Protein AF-A0AAW4FDP6-F1 (afdb_monomer_lite)

Radius of gyration: 24.82 Å; chains: 1; bounding box: 60×26×67 Å

Foldseek 3Di:
DQPVPDDLVNLVVVLVVCVVCVVVDPHLLRPPDPDLLSSVQSVVLVVCCVVVVDDPVVSSVSSVVSSVVVSVCVVVVHDRDGSDDDDPPPPDPPDDDPVSVVVVVVVVCVVVVVD

pLDDT: mean 90.64, std 8.07, range [61.41, 97.19]

Structure (mmCIF, N/CA/C/O backbone):
data_AF-A0AAW4FDP6-F1
#
_entry.id   AF-A0AAW4FDP6-F1
#
loop_
_atom_site.group_PDB
_atom_site.id
_atom_site.type_symbol
_atom_site.label_atom_id
_atom_site.label_alt_id
_atom_site.label_comp_id
_atom_site.label_asym_id
_atom_site.label_entity_id
_atom_site.label_seq_id
_atom_site.pdbx_PDB_ins_code
_atom_site.Cartn_x
_atom_site.Cartn_y
_atom_site.Cartn_z
_atom_site.occupancy
_atom_site.B_iso_or_equiv
_atom_site.auth_seq_id
_atom_site.auth_comp_id
_atom_site.auth_asym_id
_ato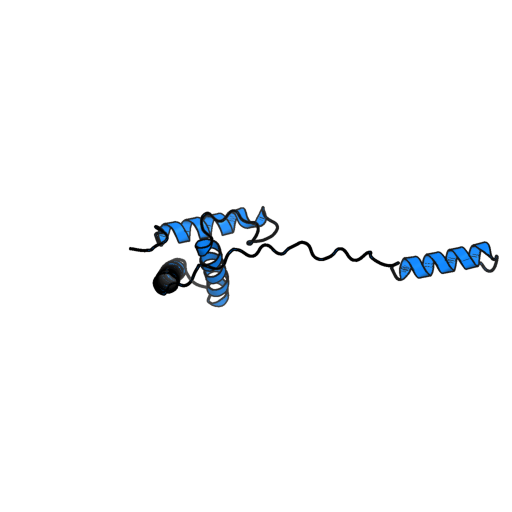m_site.auth_atom_id
_atom_site.pdbx_PDB_model_num
ATOM 1 N N . ALA A 1 1 ? -19.961 -2.272 11.464 1.00 61.41 1 ALA A N 1
ATOM 2 C CA . ALA A 1 1 ? -18.761 -3.133 11.391 1.00 61.41 1 ALA A CA 1
ATOM 3 C C . ALA A 1 1 ? -18.098 -2.956 10.027 1.00 61.41 1 ALA A C 1
ATOM 5 O O . ALA A 1 1 ? -18.804 -2.684 9.064 1.00 61.41 1 ALA A O 1
ATOM 6 N N . ASN A 1 2 ? -16.768 -3.043 9.949 1.00 77.50 2 ASN A N 1
ATOM 7 C CA . ASN A 1 2 ? -16.031 -2.987 8.683 1.00 77.50 2 ASN A CA 1
ATOM 8 C C . ASN A 1 2 ? -16.325 -4.262 7.856 1.00 77.50 2 ASN A C 1
ATOM 10 O O . ASN A 1 2 ? -16.124 -5.346 8.405 1.00 77.50 2 ASN A O 1
ATOM 14 N N . PRO A 1 3 ? -16.745 -4.172 6.574 1.00 85.62 3 PRO A N 1
ATOM 15 C CA . PRO A 1 3 ? -17.014 -5.347 5.733 1.00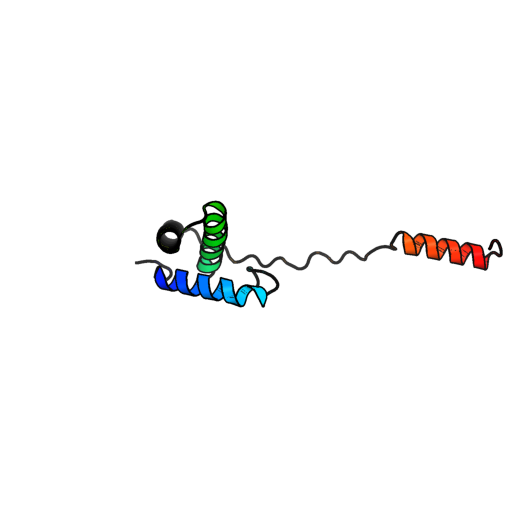 85.62 3 PRO A CA 1
ATOM 16 C C . PRO A 1 3 ? -15.796 -6.262 5.528 1.00 85.62 3 PRO A C 1
ATOM 18 O O . PRO A 1 3 ? -15.958 -7.422 5.174 1.00 85.62 3 PRO A O 1
ATOM 21 N N . PHE A 1 4 ? -14.580 -5.765 5.768 1.00 87.94 4 PHE A N 1
ATOM 22 C CA . PHE A 1 4 ? -13.341 -6.528 5.590 1.00 87.94 4 PHE A CA 1
ATOM 23 C C . PHE A 1 4 ? -12.911 -7.334 6.827 1.00 87.94 4 PHE A C 1
ATOM 25 O O . PHE A 1 4 ? -11.951 -8.097 6.748 1.00 87.94 4 PHE A O 1
ATOM 32 N N . GLY A 1 5 ? -13.543 -7.119 7.990 1.00 90.62 5 GLY A N 1
ATOM 33 C CA . GLY A 1 5 ? -13.099 -7.716 9.261 1.00 90.62 5 GLY A CA 1
ATOM 34 C C . GLY A 1 5 ? -11.704 -7.262 9.727 1.00 90.62 5 GLY A C 1
ATOM 35 O O . GLY A 1 5 ? -11.133 -7.865 10.627 1.00 90.62 5 GLY A O 1
ATOM 36 N N . LEU A 1 6 ? -11.144 -6.208 9.121 1.00 92.31 6 LEU A N 1
ATOM 37 C CA . LEU A 1 6 ? -9.798 -5.705 9.411 1.00 92.31 6 LEU A CA 1
ATOM 38 C C . LEU A 1 6 ? -9.820 -4.615 10.487 1.00 92.31 6 LEU A C 1
ATOM 40 O O . LEU A 1 6 ? -10.645 -3.694 10.429 1.00 92.31 6 LEU A O 1
ATOM 44 N N . THR A 1 7 ? -8.862 -4.685 11.411 1.00 95.00 7 THR A N 1
ATOM 45 C CA . THR A 1 7 ? -8.535 -3.611 12.358 1.00 95.00 7 THR A CA 1
ATOM 46 C C . THR A 1 7 ? -7.425 -2.719 11.798 1.00 95.00 7 THR A C 1
ATOM 48 O O . THR A 1 7 ? -6.707 -3.093 10.869 1.00 95.00 7 THR A O 1
ATOM 51 N N . VAL A 1 8 ? -7.257 -1.525 12.375 1.00 95.12 8 VAL A N 1
ATOM 52 C CA . VAL A 1 8 ? -6.155 -0.621 12.002 1.00 95.12 8 VAL A CA 1
ATOM 53 C C . VAL A 1 8 ? -4.796 -1.267 12.287 1.00 95.12 8 VAL A C 1
ATOM 55 O O . VAL A 1 8 ? -3.870 -1.127 11.493 1.00 95.12 8 VAL A O 1
ATOM 58 N N . ASP A 1 9 ? -4.682 -2.010 13.388 1.00 95.12 9 ASP A N 1
ATOM 59 C CA . ASP A 1 9 ? -3.437 -2.684 13.756 1.00 95.12 9 ASP A CA 1
ATOM 60 C C . ASP A 1 9 ? -3.085 -3.806 12.772 1.00 95.12 9 ASP A C 1
ATOM 62 O O . ASP A 1 9 ? -1.929 -3.897 12.368 1.00 95.12 9 ASP A O 1
ATOM 66 N N . ALA A 1 10 ? -4.075 -4.560 12.277 1.00 95.75 10 ALA A N 1
ATOM 67 C CA . ALA A 1 10 ? -3.859 -5.556 11.225 1.00 95.75 10 ALA A CA 1
ATOM 68 C C . ALA A 1 10 ? -3.339 -4.921 9.920 1.00 95.75 10 ALA A C 1
ATOM 70 O O . ALA A 1 1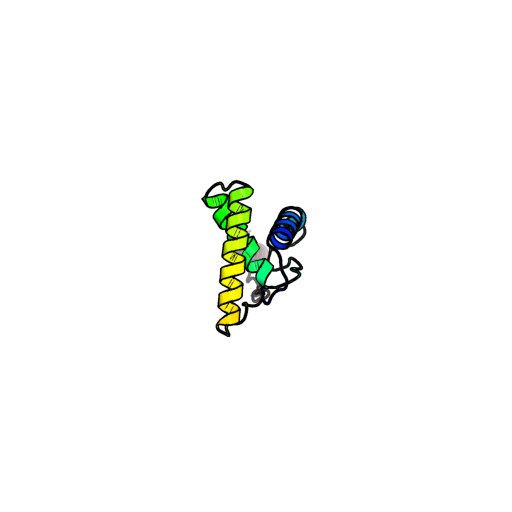0 ? -2.447 -5.464 9.273 1.00 95.75 10 ALA A O 1
ATOM 71 N N . VAL A 1 11 ? -3.840 -3.735 9.545 1.00 96.56 11 VAL A N 1
ATOM 72 C CA . VAL A 1 11 ? -3.319 -2.987 8.384 1.00 96.56 11 VAL A CA 1
ATOM 73 C C . VAL A 1 11 ? -1.878 -2.533 8.611 1.00 96.56 11 VAL A C 1
ATOM 75 O O . VAL A 1 11 ? -1.056 -2.622 7.702 1.00 96.56 11 VAL A O 1
ATOM 78 N N . MET A 1 12 ? -1.558 -2.039 9.809 1.00 97.12 12 MET A N 1
ATOM 79 C CA . MET A 1 12 ? -0.198 -1.607 10.149 1.00 97.12 12 MET A CA 1
ATOM 80 C C . MET A 1 12 ? 0.788 -2.781 10.173 1.00 97.12 12 MET A C 1
ATOM 82 O O . MET A 1 12 ? 1.932 -2.624 9.739 1.00 97.12 12 MET A O 1
ATOM 86 N N . GLU A 1 13 ? 0.356 -3.948 10.652 1.00 97.19 13 GLU A N 1
ATOM 87 C CA . GLU A 1 13 ? 1.143 -5.180 10.631 1.00 97.19 13 GLU A CA 1
ATOM 88 C C . GLU A 1 13 ? 1.416 -5.636 9.196 1.00 97.19 13 GLU A C 1
ATOM 90 O O . GLU A 1 13 ? 2.576 -5.842 8.832 1.00 97.19 13 GLU A O 1
ATOM 95 N N . GLU A 1 14 ? 0.380 -5.701 8.357 1.00 97.00 14 GLU A N 1
ATOM 96 C CA . GLU A 1 14 ? 0.530 -6.083 6.953 1.00 97.00 14 GLU A CA 1
ATOM 97 C C . GLU A 1 14 ? 1.418 -5.086 6.198 1.00 97.00 14 GLU A C 1
ATOM 99 O O . GLU A 1 14 ? 2.313 -5.481 5.453 1.00 97.00 14 GLU A O 1
ATOM 104 N N . TYR A 1 15 ? 1.258 -3.784 6.453 1.00 96.69 15 TYR A N 1
ATOM 105 C CA . TYR A 1 15 ? 2.128 -2.752 5.889 1.00 96.69 15 TYR A CA 1
ATOM 106 C C . TYR A 1 15 ? 3.598 -2.974 6.272 1.00 96.69 15 TYR A C 1
ATOM 108 O O . TYR A 1 15 ? 4.485 -2.856 5.423 1.00 96.69 15 TYR A O 1
ATOM 116 N N . ARG A 1 16 ? 3.874 -3.327 7.536 1.00 96.25 16 ARG A N 1
ATOM 117 C CA . ARG A 1 16 ? 5.229 -3.650 8.004 1.00 96.25 16 ARG A CA 1
ATOM 118 C C . ARG A 1 16 ? 5.766 -4.917 7.336 1.00 96.25 16 ARG A C 1
ATOM 120 O O . ARG A 1 16 ? 6.918 -4.911 6.902 1.00 96.25 16 ARG A O 1
ATOM 127 N N . ARG A 1 17 ? 4.956 -5.975 7.233 1.00 96.44 17 ARG A N 1
ATOM 128 C CA . ARG A 1 17 ? 5.330 -7.230 6.565 1.00 96.44 17 ARG A CA 1
ATOM 129 C C . ARG A 1 17 ? 5.678 -6.982 5.101 1.00 96.44 17 ARG A C 1
ATOM 131 O O . ARG A 1 17 ? 6.790 -7.286 4.676 1.00 96.44 17 ARG A O 1
ATOM 138 N N . TRP A 1 18 ? 4.785 -6.332 4.362 1.00 96.44 18 TRP A N 1
ATOM 139 C CA . TRP A 1 18 ? 5.013 -5.970 2.967 1.00 96.44 18 TRP A CA 1
ATOM 140 C C . TRP A 1 18 ? 6.266 -5.104 2.796 1.00 96.44 18 TRP A C 1
ATOM 142 O O . TRP A 1 18 ? 7.096 -5.390 1.938 1.00 96.44 18 TRP A O 1
ATOM 152 N N . ARG A 1 19 ? 6.494 -4.089 3.637 1.00 94.38 19 ARG A N 1
ATOM 153 C CA . ARG A 1 19 ? 7.725 -3.275 3.580 1.00 94.38 19 ARG A CA 1
ATOM 154 C C . ARG A 1 19 ? 9.007 -4.100 3.737 1.00 94.38 19 ARG A C 1
ATOM 156 O O . ARG A 1 19 ? 10.002 -3.769 3.101 1.00 94.38 19 ARG A O 1
ATOM 163 N N . ASN A 1 20 ? 8.977 -5.154 4.548 1.00 95.38 20 ASN A N 1
ATOM 164 C CA . ASN A 1 20 ? 10.142 -5.993 4.838 1.00 95.38 20 ASN A CA 1
ATOM 165 C C . ASN A 1 20 ? 10.345 -7.137 3.837 1.00 95.38 20 ASN A C 1
ATOM 167 O O . ASN A 1 20 ? 11.464 -7.623 3.699 1.00 95.38 20 ASN A O 1
ATOM 171 N N . GLU A 1 21 ? 9.287 -7.581 3.160 1.00 94.69 21 GLU A N 1
ATOM 172 C CA . GLU A 1 21 ? 9.308 -8.771 2.297 1.00 94.69 21 GLU A CA 1
ATOM 173 C C . GLU A 1 21 ? 9.040 -8.466 0.821 1.00 94.69 21 GLU A C 1
ATOM 175 O O . GLU A 1 21 ? 9.294 -9.316 -0.026 1.00 94.69 21 GLU A O 1
ATOM 180 N N . SER A 1 22 ? 8.556 -7.266 0.486 1.00 91.06 22 SER A N 1
ATOM 181 C CA . SER A 1 22 ? 8.189 -6.892 -0.891 1.00 91.06 22 SER A CA 1
ATOM 182 C C . SER A 1 22 ? 9.339 -6.997 -1.881 1.00 91.06 22 SER A C 1
ATOM 184 O O . SER A 1 22 ? 9.088 -7.283 -3.043 1.00 91.06 22 SER A O 1
ATOM 186 N N . TRP A 1 23 ? 10.583 -6.834 -1.427 1.00 90.94 23 TRP A N 1
ATOM 187 C CA . TRP A 1 23 ? 11.777 -7.002 -2.259 1.00 90.94 23 TRP A CA 1
ATOM 188 C C . TRP A 1 23 ? 11.948 -8.428 -2.803 1.00 90.94 23 TRP A C 1
ATOM 190 O O . TRP A 1 23 ? 12.675 -8.618 -3.771 1.00 90.94 23 TRP A O 1
ATOM 200 N N . ARG A 1 24 ? 11.292 -9.431 -2.201 1.00 94.06 24 ARG A N 1
ATOM 201 C CA . ARG A 1 24 ? 11.303 -10.824 -2.679 1.00 94.06 24 ARG A CA 1
ATOM 202 C C . ARG A 1 24 ? 10.420 -11.045 -3.908 1.00 94.06 24 ARG A C 1
ATOM 204 O O . ARG A 1 24 ? 10.419 -12.140 -4.458 1.00 94.06 24 ARG A O 1
ATOM 211 N N . TYR A 1 25 ? 9.639 -10.042 -4.293 1.00 91.88 25 TYR A N 1
ATOM 212 C CA . TYR A 1 25 ? 8.692 -10.104 -5.394 1.00 91.88 25 TYR A CA 1
ATOM 213 C C . TYR A 1 25 ? 9.043 -9.024 -6.419 1.00 91.88 25 TYR A C 1
ATOM 215 O O . TYR A 1 25 ? 9.421 -7.915 -6.049 1.00 91.88 25 TYR A O 1
ATOM 223 N N . ASP A 1 26 ? 8.835 -9.313 -7.704 1.00 87.19 26 ASP A N 1
ATOM 224 C CA . ASP A 1 26 ? 9.127 -8.376 -8.805 1.00 87.19 26 ASP A CA 1
ATOM 225 C C . ASP A 1 26 ? 8.273 -7.096 -8.773 1.00 87.19 26 ASP A C 1
ATOM 227 O O . ASP A 1 26 ? 8.532 -6.131 -9.490 1.00 87.19 26 ASP A O 1
ATOM 231 N N . GLY A 1 27 ? 7.229 -7.076 -7.946 1.00 87.06 27 GLY A N 1
ATOM 232 C CA . GLY A 1 27 ? 6.336 -5.944 -7.805 1.00 87.06 27 GLY A CA 1
ATOM 233 C C . GLY A 1 27 ? 5.351 -6.125 -6.662 1.00 87.06 27 GLY A C 1
ATOM 234 O O . GLY A 1 27 ? 5.081 -7.230 -6.185 1.00 87.06 27 GLY A O 1
ATOM 235 N N . SER A 1 28 ? 4.765 -5.010 -6.226 1.00 91.31 28 SER A N 1
ATOM 236 C CA . SER A 1 28 ? 3.726 -5.045 -5.189 1.00 91.31 28 SER A CA 1
ATOM 237 C C . SER A 1 28 ? 2.431 -5.693 -5.679 1.00 91.31 28 SER A C 1
ATOM 239 O O . SER A 1 28 ? 1.634 -6.121 -4.860 1.00 91.31 28 SER A O 1
ATOM 241 N N . ASP A 1 29 ? 2.213 -5.805 -6.988 1.00 90.06 29 ASP A N 1
ATOM 242 C CA . ASP A 1 29 ? 1.106 -6.552 -7.596 1.00 90.06 29 ASP A CA 1
ATOM 243 C C . ASP A 1 29 ? 1.299 -8.083 -7.534 1.00 90.06 29 ASP A C 1
ATOM 245 O O . ASP A 1 29 ? 0.327 -8.841 -7.615 1.00 90.06 29 ASP A O 1
ATOM 249 N N . LYS A 1 30 ? 2.549 -8.544 -7.382 1.00 90.69 30 LYS A N 1
ATOM 250 C CA . LYS A 1 30 ? 2.915 -9.964 -7.236 1.00 90.69 30 LYS A CA 1
ATOM 251 C C . LYS A 1 30 ? 2.973 -10.421 -5.779 1.00 90.69 30 LYS A C 1
ATOM 253 O O . LYS A 1 30 ? 2.931 -11.622 -5.527 1.00 90.69 30 LYS A O 1
ATOM 258 N N . TYR A 1 31 ? 3.030 -9.481 -4.837 1.00 92.44 31 TYR A N 1
ATOM 259 C CA . TYR A 1 31 ? 2.968 -9.775 -3.408 1.00 92.44 31 TYR A CA 1
ATOM 260 C C . TYR A 1 31 ? 1.642 -10.484 -3.044 1.00 92.44 31 TYR A C 1
ATOM 262 O O . TYR A 1 31 ? 0.581 -10.081 -3.539 1.00 92.44 31 TYR A O 1
ATOM 270 N N . PRO A 1 32 ? 1.663 -11.533 -2.200 1.00 93.12 32 PRO A N 1
ATOM 271 C CA . PRO A 1 32 ? 0.480 -12.313 -1.841 1.00 93.12 32 PRO A CA 1
ATOM 272 C C . PRO A 1 32 ? -0.381 -11.594 -0.791 1.00 93.12 32 PRO A C 1
ATOM 274 O O . PRO A 1 32 ? -0.440 -11.996 0.367 1.00 93.12 32 PRO A O 1
ATOM 277 N N . TRP A 1 33 ? -1.070 -10.527 -1.199 1.00 93.94 33 TRP A N 1
ATOM 278 C CA . TRP A 1 33 ? -1.971 -9.783 -0.314 1.00 93.94 33 TRP A CA 1
ATOM 279 C C . TRP A 1 33 ? -3.099 -10.673 0.232 1.00 93.94 33 TRP A C 1
ATOM 281 O O . TRP A 1 33 ? -3.812 -11.281 -0.570 1.00 93.94 33 TRP A O 1
ATOM 291 N N . PRO A 1 34 ? -3.356 -10.676 1.555 1.00 93.12 34 PRO A N 1
ATOM 292 C CA . PRO A 1 34 ? -4.464 -11.435 2.141 1.00 93.12 34 PRO A CA 1
ATOM 293 C C . PRO A 1 34 ? -5.835 -10.982 1.631 1.00 93.12 34 PRO A C 1
ATOM 295 O O . PRO A 1 34 ? -6.759 -11.779 1.492 1.00 93.12 34 PRO A O 1
ATOM 298 N N . GLN A 1 35 ? -5.974 -9.682 1.359 1.00 92.06 35 GLN A N 1
ATOM 299 C CA . GLN A 1 35 ? -7.181 -9.083 0.802 1.00 92.06 35 GLN A CA 1
ATOM 300 C C . GLN A 1 35 ? -6.804 -8.005 -0.226 1.00 92.06 35 GLN A C 1
ATOM 302 O O . GLN A 1 35 ? -5.883 -7.226 0.034 1.00 92.06 35 GLN A O 1
ATOM 307 N N . PRO A 1 36 ? -7.543 -7.858 -1.344 1.00 93.00 36 PRO A N 1
ATOM 308 C CA . PRO A 1 36 ? -7.270 -6.819 -2.343 1.00 93.00 36 PRO A CA 1
ATOM 309 C C . PRO A 1 36 ? -7.290 -5.392 -1.780 1.00 93.00 36 PRO A C 1
ATOM 311 O O . PRO A 1 36 ? -6.588 -4.517 -2.276 1.00 93.00 36 PRO A O 1
ATOM 314 N N . VAL A 1 37 ? -8.072 -5.143 -0.725 1.00 94.69 37 VAL A N 1
ATOM 315 C CA . VAL A 1 37 ? -8.155 -3.818 -0.094 1.00 94.69 37 VAL A CA 1
ATOM 316 C C . VAL A 1 37 ? -6.829 -3.406 0.556 1.00 94.69 37 VAL A C 1
ATOM 318 O O . VAL A 1 37 ? -6.481 -2.226 0.535 1.00 94.69 37 VAL A O 1
ATOM 321 N N . LEU A 1 38 ? -6.059 -4.370 1.077 1.00 95.50 38 LEU A N 1
ATOM 322 C CA . LEU A 1 38 ? -4.772 -4.118 1.729 1.00 95.50 38 LEU A CA 1
ATOM 323 C C . LEU A 1 38 ? -3.731 -3.620 0.728 1.00 95.50 38 LEU A C 1
ATOM 325 O O . LEU A 1 38 ? -3.021 -2.673 1.042 1.00 95.50 38 LEU A O 1
ATOM 329 N N . TYR A 1 39 ? -3.722 -4.158 -0.495 1.00 95.31 39 TYR A N 1
ATOM 330 C CA . TYR A 1 39 ? -2.881 -3.646 -1.580 1.00 95.31 39 TYR A CA 1
ATOM 331 C C . TYR A 1 39 ? -3.090 -2.141 -1.779 1.00 95.31 39 TYR A C 1
ATOM 333 O O . TYR A 1 39 ? -2.150 -1.356 -1.670 1.00 95.31 39 TYR A O 1
ATOM 341 N N . HIS A 1 40 ? -4.340 -1.716 -1.987 1.00 94.88 40 HIS A N 1
ATOM 342 C CA . HIS A 1 40 ? -4.650 -0.304 -2.227 1.00 94.88 40 HIS A CA 1
ATOM 343 C C . HIS A 1 40 ? -4.322 0.580 -1.021 1.00 94.88 40 HIS A C 1
ATOM 345 O O . HIS A 1 40 ? -3.799 1.680 -1.186 1.00 94.88 40 HIS A O 1
ATOM 351 N N . ILE A 1 41 ? -4.619 0.113 0.197 1.00 96.00 41 ILE A N 1
ATOM 352 C CA . ILE A 1 41 ? -4.337 0.865 1.427 1.00 96.00 41 ILE A CA 1
ATOM 353 C C . ILE A 1 41 ? -2.827 1.029 1.635 1.00 96.00 41 ILE A C 1
ATOM 355 O O . ILE A 1 41 ? -2.359 2.145 1.854 1.00 96.00 41 ILE A O 1
ATOM 359 N N . CYS A 1 42 ? -2.060 -0.058 1.564 1.00 96.25 42 CYS A N 1
ATOM 360 C CA . CYS A 1 42 ? -0.629 -0.052 1.851 1.00 96.25 42 CYS A CA 1
ATOM 361 C C . CYS A 1 42 ? 0.171 0.744 0.811 1.00 96.25 42 CYS A C 1
ATOM 363 O O . CYS A 1 42 ? 1.123 1.435 1.184 1.00 96.25 42 CYS A O 1
ATOM 365 N N . LEU A 1 43 ? -0.231 0.712 -0.465 1.00 95.31 43 LEU A N 1
ATOM 366 C CA . LEU A 1 43 ? 0.365 1.562 -1.500 1.00 95.31 43 LEU A CA 1
ATOM 367 C C . LEU A 1 43 ? 0.104 3.048 -1.219 1.00 95.31 43 LEU A C 1
ATOM 369 O O . LEU A 1 43 ? 1.051 3.834 -1.205 1.00 95.31 43 LEU A O 1
ATOM 373 N N . GLU A 1 44 ? -1.141 3.425 -0.912 1.00 96.06 44 GLU A N 1
ATOM 374 C CA . GLU A 1 44 ? -1.500 4.809 -0.568 1.00 96.06 44 GLU A CA 1
ATOM 375 C C . GLU A 1 44 ? -0.730 5.294 0.674 1.00 96.06 44 GLU A C 1
ATOM 377 O O . GLU A 1 44 ? -0.222 6.418 0.708 1.00 96.06 44 GLU A O 1
ATOM 382 N N . MET A 1 45 ? -0.602 4.432 1.689 1.00 97.00 45 MET A N 1
ATOM 383 C CA . MET A 1 45 ? 0.176 4.711 2.897 1.00 97.00 45 MET A CA 1
ATOM 384 C C . MET A 1 45 ? 1.658 4.925 2.597 1.00 97.00 45 MET A C 1
ATOM 386 O O . MET A 1 45 ? 2.253 5.835 3.172 1.00 97.00 45 MET A O 1
ATOM 390 N N . ARG A 1 46 ? 2.260 4.132 1.700 1.00 95.25 46 ARG A N 1
ATOM 391 C CA . ARG A 1 46 ? 3.664 4.308 1.305 1.00 95.25 46 ARG A CA 1
ATOM 392 C C . ARG A 1 46 ? 3.869 5.640 0.597 1.00 95.25 46 ARG A C 1
ATOM 394 O O . ARG A 1 46 ? 4.765 6.383 0.986 1.00 95.25 46 ARG A O 1
ATOM 401 N N . THR A 1 47 ? 3.043 5.942 -0.403 1.00 95.50 47 THR A N 1
ATOM 402 C CA . THR A 1 47 ? 3.152 7.176 -1.191 1.00 95.50 47 THR A CA 1
ATOM 403 C C . THR A 1 47 ? 2.997 8.400 -0.295 1.00 95.50 47 THR A C 1
ATOM 405 O O . THR A 1 47 ? 3.928 9.191 -0.167 1.00 95.50 47 THR A O 1
ATOM 408 N N . ARG A 1 48 ? 1.884 8.502 0.445 1.00 96.19 48 ARG A N 1
ATOM 409 C CA . ARG A 1 48 ? 1.637 9.645 1.339 1.00 96.19 48 ARG A CA 1
ATOM 410 C C . ARG A 1 48 ? 2.615 9.716 2.504 1.00 96.19 48 ARG A C 1
ATOM 412 O O . ARG A 1 48 ? 2.958 10.812 2.940 1.00 96.19 48 ARG A O 1
ATOM 419 N N . GLY A 1 49 ? 3.029 8.564 3.029 1.00 94.56 49 GLY A N 1
ATOM 420 C CA . GLY A 1 49 ? 3.984 8.482 4.128 1.00 94.56 49 GLY A CA 1
ATOM 421 C C . GLY A 1 49 ? 5.347 9.048 3.740 1.00 94.56 49 GLY A C 1
ATOM 422 O O . GLY A 1 49 ? 5.932 9.784 4.529 1.00 94.56 49 GLY A O 1
ATOM 423 N N . ILE A 1 50 ? 5.811 8.761 2.518 1.00 94.00 50 ILE A N 1
ATOM 424 C CA . ILE A 1 50 ? 7.054 9.317 1.968 1.00 94.00 50 ILE A CA 1
ATOM 425 C C . ILE A 1 50 ? 6.875 10.800 1.630 1.00 94.00 50 ILE A C 1
ATOM 427 O O . ILE A 1 50 ? 7.657 11.620 2.102 1.00 94.00 50 ILE A O 1
ATOM 431 N N . GLU A 1 51 ? 5.833 11.158 0.874 1.00 96.44 51 GLU A N 1
ATOM 432 C CA . GLU A 1 51 ? 5.583 12.540 0.430 1.00 96.44 51 GLU A CA 1
ATOM 433 C C . GLU A 1 51 ? 5.466 13.534 1.589 1.00 96.44 51 GLU A C 1
ATOM 435 O O . GLU A 1 51 ? 5.886 14.681 1.469 1.00 96.44 51 GLU A O 1
ATOM 440 N N . ARG A 1 52 ? 4.878 13.108 2.712 1.00 95.38 52 ARG A N 1
ATOM 441 C CA . ARG A 1 52 ? 4.599 13.974 3.868 1.00 95.38 52 ARG A CA 1
ATOM 442 C C . ARG A 1 52 ? 5.475 13.681 5.081 1.00 95.38 52 ARG A C 1
ATOM 444 O O . ARG A 1 52 ? 5.190 14.218 6.143 1.00 95.38 52 ARG A O 1
ATOM 451 N N . GLN A 1 53 ? 6.483 12.815 4.941 1.00 94.44 53 GLN A N 1
ATOM 452 C CA . GLN A 1 53 ? 7.389 12.413 6.026 1.00 94.44 53 GLN A CA 1
ATOM 453 C C . GLN A 1 53 ? 6.648 12.027 7.321 1.00 94.44 53 GLN A C 1
ATOM 455 O O . GLN A 1 53 ? 6.994 12.459 8.418 1.00 94.44 53 GLN A O 1
ATOM 460 N N . MET A 1 54 ? 5.585 11.230 7.184 1.00 95.12 54 MET A N 1
ATOM 461 C CA . MET A 1 54 ? 4.676 10.944 8.296 1.00 95.12 54 MET A CA 1
ATOM 462 C C . MET A 1 54 ? 5.336 10.109 9.392 1.00 95.12 54 MET A C 1
ATOM 464 O O . MET A 1 54 ? 6.014 9.112 9.133 1.00 95.12 54 MET A O 1
ATOM 468 N N . THR A 1 55 ? 5.020 10.452 10.636 1.00 95.94 55 THR A N 1
ATOM 469 C CA . THR A 1 55 ? 5.323 9.636 11.813 1.00 95.94 55 THR A CA 1
ATOM 470 C C . THR A 1 55 ? 4.457 8.372 11.865 1.00 95.94 55 THR A C 1
ATOM 472 O O . THR A 1 55 ? 3.430 8.245 11.191 1.00 95.94 55 THR A O 1
ATOM 475 N N . GLN A 1 56 ? 4.825 7.420 12.728 1.00 93.50 56 GLN A N 1
ATOM 476 C CA . GLN A 1 56 ? 4.053 6.187 12.921 1.00 93.50 56 GLN A CA 1
ATOM 477 C C . GLN A 1 56 ? 2.605 6.460 13.376 1.00 93.50 56 GLN A C 1
ATOM 479 O O . GLN A 1 56 ? 1.677 5.791 12.917 1.00 93.50 56 GLN A O 1
ATOM 484 N N . GLY A 1 57 ? 2.392 7.453 14.248 1.00 96.00 57 GLY A N 1
ATOM 485 C CA . GLY A 1 57 ? 1.053 7.831 14.714 1.00 96.00 57 GLY A CA 1
ATOM 486 C C . GLY A 1 57 ? 0.188 8.421 13.598 1.00 96.00 57 GLY A C 1
ATOM 487 O O . GLY A 1 57 ? -0.996 8.098 13.481 1.00 96.00 57 GLY A O 1
ATOM 488 N N . GLU A 1 58 ? 0.781 9.234 12.726 1.00 96.19 58 GLU A N 1
ATOM 489 C CA . GLU A 1 58 ? 0.094 9.793 11.558 1.00 96.19 58 GLU A CA 1
ATOM 490 C C . GLU A 1 58 ? -0.225 8.726 10.511 1.00 96.19 58 GLU A C 1
ATOM 492 O O . GLU A 1 58 ? -1.319 8.744 9.942 1.00 96.19 58 GLU A O 1
ATOM 497 N N . LEU A 1 59 ? 0.672 7.755 10.314 1.00 96.19 59 LEU A N 1
ATOM 498 C CA . LEU A 1 59 ? 0.418 6.580 9.479 1.00 96.19 59 LEU A CA 1
ATOM 499 C C . LEU A 1 59 ? -0.743 5.740 10.015 1.00 96.19 59 LEU A C 1
ATOM 501 O O . LEU A 1 59 ? -1.610 5.351 9.235 1.00 96.19 59 LEU A O 1
ATOM 505 N N . LYS A 1 60 ? -0.828 5.521 11.335 1.00 96.69 60 LYS A N 1
ATOM 506 C CA . LYS A 1 60 ? -1.956 4.804 11.954 1.00 96.69 60 LYS A CA 1
ATOM 507 C C . LYS A 1 60 ? -3.286 5.534 11.713 1.00 96.69 60 LYS A C 1
ATOM 509 O O . LYS A 1 60 ? -4.263 4.917 11.291 1.00 96.69 60 LYS A O 1
ATOM 514 N N . ARG A 1 61 ? -3.309 6.864 11.868 1.00 96.94 61 ARG A N 1
ATOM 515 C CA . ARG A 1 61 ? -4.480 7.704 11.534 1.00 96.94 61 ARG A CA 1
ATOM 516 C C . ARG A 1 61 ? -4.805 7.692 10.036 1.00 96.94 61 ARG A C 1
ATOM 518 O O . ARG A 1 61 ? -5.963 7.819 9.641 1.00 96.94 61 ARG A O 1
ATOM 525 N N . LEU A 1 62 ? -3.801 7.587 9.166 1.00 97.00 62 LEU A N 1
ATOM 526 C CA . LEU A 1 62 ? -4.011 7.446 7.724 1.00 97.00 62 LEU A CA 1
ATOM 527 C C . LEU A 1 62 ? -4.630 6.084 7.381 1.00 97.00 62 LEU A C 1
ATOM 529 O O . LEU A 1 62 ? -5.589 6.050 6.613 1.00 97.00 62 LEU A O 1
ATOM 533 N N . ALA A 1 63 ? -4.140 5.001 7.984 1.00 96.56 63 ALA A N 1
ATOM 534 C CA . ALA A 1 63 ? -4.691 3.659 7.827 1.00 96.56 63 ALA A CA 1
ATOM 535 C C . ALA A 1 63 ? -6.170 3.605 8.243 1.00 96.56 63 ALA A C 1
ATOM 537 O O . ALA A 1 63 ? -7.002 3.100 7.493 1.00 96.56 63 ALA A O 1
ATOM 538 N N . GLU A 1 64 ? -6.523 4.207 9.381 1.00 96.44 64 GLU A N 1
ATOM 539 C CA . GLU A 1 64 ? -7.911 4.310 9.850 1.00 96.44 64 GLU A CA 1
ATOM 540 C C . GLU A 1 64 ? -8.815 5.073 8.868 1.00 96.44 64 GLU A C 1
ATOM 542 O O . GLU A 1 64 ? -9.899 4.602 8.499 1.00 96.44 64 GLU A O 1
ATOM 547 N N . ARG A 1 65 ? -8.355 6.234 8.380 1.00 96.50 65 ARG A N 1
ATOM 548 C CA . ARG A 1 65 ? -9.084 7.015 7.367 1.00 96.50 65 ARG A CA 1
ATOM 549 C C . ARG A 1 65 ? -9.285 6.221 6.083 1.00 96.50 65 ARG A C 1
ATOM 551 O O . ARG A 1 65 ? -10.370 6.261 5.503 1.00 96.50 65 ARG A O 1
ATOM 558 N N . GLN A 1 66 ? -8.263 5.495 5.643 1.00 96.06 66 GLN A N 1
ATOM 559 C CA . GLN A 1 66 ? -8.324 4.731 4.406 1.00 96.06 66 GLN A CA 1
ATOM 560 C C . GLN A 1 66 ? -9.215 3.485 4.543 1.00 96.06 66 GLN A C 1
ATOM 562 O O . GLN A 1 66 ? -9.998 3.207 3.634 1.00 96.06 66 GLN A O 1
ATOM 567 N N . LEU A 1 67 ? -9.180 2.793 5.686 1.00 95.19 67 LEU A N 1
ATOM 568 C CA . LEU A 1 67 ? -10.122 1.717 6.014 1.00 95.19 67 LEU A CA 1
ATOM 569 C C . LEU A 1 67 ? -11.565 2.221 6.010 1.00 95.19 67 LEU A C 1
ATOM 571 O O . LEU A 1 67 ? -12.425 1.619 5.374 1.00 95.19 67 LEU A O 1
ATOM 575 N N . THR A 1 68 ? -11.827 3.361 6.652 1.00 95.19 68 THR A N 1
ATOM 576 C CA . THR A 1 68 ? -13.164 3.972 6.679 1.00 95.19 68 THR A CA 1
ATOM 577 C C . THR A 1 68 ? -13.630 4.359 5.276 1.00 95.19 68 THR A C 1
ATOM 579 O O . THR A 1 68 ? -14.781 4.116 4.913 1.00 95.19 68 THR A O 1
ATOM 582 N N . LYS A 1 69 ? -12.736 4.928 4.456 1.00 95.50 69 LYS A N 1
ATOM 583 C CA . LYS A 1 69 ? -13.014 5.263 3.053 1.00 95.50 69 LYS A CA 1
ATOM 584 C C . LYS A 1 69 ? -13.404 4.022 2.247 1.00 95.50 69 LYS A C 1
ATOM 586 O O . LYS A 1 69 ? -14.412 4.061 1.547 1.00 95.50 69 LYS A O 1
ATOM 591 N N . TRP A 1 70 ? -12.652 2.929 2.361 1.00 95.38 70 TRP A N 1
ATOM 592 C CA . TRP A 1 70 ? -12.958 1.685 1.651 1.00 95.38 70 TRP A CA 1
ATOM 593 C C . TRP A 1 70 ? -14.215 0.988 2.177 1.00 95.38 70 TRP A C 1
ATOM 595 O O . TRP A 1 70 ? -14.997 0.480 1.380 1.00 95.38 70 TRP A O 1
ATOM 605 N N . ALA A 1 71 ? -14.462 1.020 3.487 1.00 93.38 71 ALA A N 1
ATOM 606 C CA . ALA A 1 71 ? -15.692 0.491 4.071 1.00 93.38 71 ALA A CA 1
ATOM 607 C C . ALA A 1 71 ? -16.929 1.233 3.541 1.00 93.38 71 ALA A C 1
ATOM 609 O O . ALA A 1 71 ? -17.908 0.596 3.163 1.00 93.38 71 ALA A O 1
ATOM 610 N N . LYS A 1 72 ? -16.865 2.569 3.435 1.00 94.38 72 LYS A N 1
ATOM 611 C CA . LYS A 1 72 ? -17.919 3.376 2.796 1.00 94.38 72 LYS A CA 1
ATOM 612 C C . LYS A 1 72 ? -18.057 3.066 1.306 1.00 94.38 72 LYS A C 1
ATOM 614 O O . LYS A 1 72 ? -19.171 2.952 0.817 1.00 94.38 72 LYS A O 1
ATOM 619 N N . HIS A 1 73 ? -16.943 2.911 0.592 1.00 93.31 73 HIS A N 1
ATOM 620 C CA . HIS A 1 73 ? -16.949 2.575 -0.833 1.00 93.31 73 HIS A CA 1
ATOM 621 C C . HIS A 1 73 ? -17.704 1.264 -1.101 1.00 93.31 73 HIS A C 1
ATOM 623 O O . HIS A 1 73 ? -18.590 1.236 -1.950 1.00 93.31 73 HIS A O 1
ATOM 629 N N . VAL A 1 74 ? -17.428 0.224 -0.307 1.00 93.00 74 VAL A N 1
ATOM 630 C CA . VAL A 1 74 ? -18.139 -1.062 -0.386 1.00 93.00 74 VAL A CA 1
ATOM 631 C C . VAL A 1 74 ? -19.580 -0.960 0.104 1.00 93.00 74 VAL A C 1
ATOM 633 O O . VAL A 1 74 ? -20.472 -1.520 -0.523 1.00 93.00 74 VAL A O 1
ATOM 636 N N . GLY A 1 75 ? -19.837 -0.196 1.169 1.00 90.25 75 GLY A N 1
ATOM 637 C CA . GLY A 1 75 ? -21.198 0.077 1.643 1.00 90.25 75 GLY A CA 1
ATOM 638 C C . GLY A 1 75 ? -22.081 0.768 0.596 1.00 90.25 75 GLY A C 1
ATOM 639 O O . GLY A 1 75 ? -23.281 0.529 0.558 1.00 90.25 75 GLY A O 1
ATOM 640 N N . ASN A 1 76 ? -21.482 1.553 -0.303 1.00 92.94 76 ASN A N 1
ATOM 641 C CA . ASN A 1 76 ? -22.161 2.181 -1.438 1.00 92.94 76 ASN A CA 1
ATOM 642 C C . ASN A 1 76 ? -22.360 1.229 -2.638 1.00 92.94 76 ASN A C 1
ATOM 644 O O . ASN A 1 76 ? -22.720 1.683 -3.721 1.00 92.94 76 ASN A O 1
ATOM 648 N N . GLY A 1 77 ? -22.086 -0.070 -2.483 1.00 90.31 77 GLY A N 1
ATOM 649 C CA . GLY A 1 77 ? -22.252 -1.081 -3.531 1.00 90.31 77 GLY A CA 1
ATOM 650 C C . GLY A 1 77 ? -21.104 -1.160 -4.542 1.00 90.31 77 GLY A C 1
ATOM 651 O O . GLY A 1 77 ? -21.204 -1.908 -5.512 1.00 90.31 77 GLY A O 1
ATOM 652 N N . MET A 1 78 ? -20.004 -0.423 -4.342 1.00 91.00 78 MET A N 1
ATOM 653 C CA . MET A 1 78 ? -18.837 -0.501 -5.226 1.00 91.00 78 MET A CA 1
ATOM 654 C C . MET A 1 78 ? -17.879 -1.613 -4.779 1.00 91.00 78 MET A C 1
ATOM 656 O O . MET A 1 78 ? -17.563 -1.753 -3.600 1.00 91.00 78 MET A O 1
ATOM 660 N N . SER A 1 79 ? -17.372 -2.407 -5.722 1.00 89.69 79 SER A N 1
ATOM 661 C CA . SER A 1 79 ? -16.400 -3.466 -5.430 1.00 89.69 79 SER A CA 1
ATOM 662 C C . SER A 1 79 ? -14.984 -2.915 -5.261 1.00 89.69 79 SER A C 1
ATOM 664 O O . SER A 1 79 ? -14.577 -2.011 -5.992 1.00 89.69 79 SER A O 1
ATOM 666 N N . VAL A 1 80 ? -14.181 -3.530 -4.388 1.00 89.44 80 VAL A N 1
ATOM 667 C CA . VAL A 1 80 ? -12.737 -3.256 -4.341 1.00 89.44 80 VAL A CA 1
ATOM 668 C C . VAL A 1 80 ? -12.100 -3.698 -5.666 1.00 89.44 80 VAL A C 1
ATOM 670 O O . VAL A 1 80 ? -12.242 -4.868 -6.030 1.00 89.44 80 VAL A O 1
ATOM 673 N N . PRO A 1 81 ? -11.392 -2.813 -6.395 1.00 85.62 81 PRO A N 1
ATOM 674 C CA . PRO A 1 81 ? -10.748 -3.183 -7.645 1.00 85.62 81 PRO A CA 1
ATOM 675 C C . PRO A 1 81 ? -9.752 -4.331 -7.430 1.00 85.62 81 PRO A C 1
ATOM 677 O O . PRO A 1 81 ? -8.965 -4.276 -6.477 1.00 85.62 81 PRO A O 1
ATOM 680 N N . PRO A 1 82 ? -9.730 -5.350 -8.305 1.00 85.81 82 PRO A N 1
ATOM 681 C CA . PRO A 1 82 ? -8.759 -6.428 -8.196 1.00 85.81 82 PRO A CA 1
ATOM 682 C C . PRO A 1 82 ? -7.337 -5.893 -8.402 1.00 85.81 82 PRO A C 1
ATOM 684 O O . PRO A 1 82 ? -7.120 -4.937 -9.154 1.00 85.81 82 PRO A O 1
ATOM 687 N N . VAL A 1 83 ? -6.358 -6.533 -7.758 1.00 85.69 83 VAL A N 1
ATOM 688 C CA . VAL A 1 83 ? -4.934 -6.241 -7.966 1.00 85.69 83 VAL A CA 1
ATOM 689 C C . VAL A 1 83 ? -4.579 -6.635 -9.399 1.00 85.69 83 VAL A C 1
ATOM 691 O O . VAL A 1 83 ? -4.470 -7.818 -9.727 1.00 85.69 83 VAL A O 1
ATOM 694 N N . ARG A 1 84 ? -4.469 -5.640 -10.285 1.00 76.19 84 ARG A N 1
ATOM 695 C CA . ARG A 1 84 ? -4.174 -5.865 -11.703 1.00 76.19 84 ARG A CA 1
ATOM 696 C C . ARG A 1 84 ? -2.709 -6.252 -11.847 1.00 76.19 84 ARG A C 1
ATOM 698 O O . ARG A 1 84 ? -1.831 -5.399 -11.805 1.00 76.19 84 ARG A O 1
ATOM 705 N N . ARG A 1 85 ? -2.460 -7.545 -12.039 1.00 75.62 85 ARG A N 1
ATOM 706 C CA . ARG A 1 85 ? -1.148 -8.044 -12.451 1.00 75.62 85 ARG A CA 1
ATOM 707 C C . ARG A 1 85 ? -0.940 -7.643 -13.902 1.00 75.62 85 ARG A C 1
ATOM 709 O O . ARG A 1 85 ? -1.762 -7.994 -14.748 1.00 75.62 85 ARG A O 1
ATOM 716 N N . GLN A 1 86 ? 0.130 -6.905 -14.183 1.00 67.31 86 GLN A N 1
ATOM 717 C CA . GLN A 1 86 ? 0.482 -6.594 -15.564 1.00 67.31 86 GLN A CA 1
ATOM 718 C C . GLN A 1 86 ? 0.685 -7.918 -16.312 1.00 67.31 86 GLN A C 1
ATOM 720 O O . GLN A 1 86 ? 1.444 -8.784 -15.863 1.00 67.31 86 GLN A O 1
ATOM 725 N N . LEU A 1 87 ? -0.071 -8.102 -17.397 1.00 67.81 87 LEU A N 1
ATOM 726 C CA . LEU A 1 87 ? 0.133 -9.211 -18.324 1.00 67.81 87 LEU A CA 1
ATOM 727 C C . LEU A 1 87 ? 1.501 -9.027 -18.984 1.00 67.81 87 LEU A C 1
ATOM 729 O O . LEU A 1 87 ? 1.911 -7.886 -19.218 1.00 67.81 87 LEU A O 1
ATOM 733 N N . GLU A 1 88 ? 2.210 -10.123 -19.271 1.00 68.06 88 GLU A N 1
ATOM 734 C CA . GLU A 1 88 ? 3.445 -10.013 -20.051 1.00 68.06 88 GLU A CA 1
ATOM 735 C C . GLU A 1 88 ? 3.133 -9.273 -21.355 1.00 68.06 88 GLU A C 1
ATOM 737 O O . GLU A 1 88 ? 2.192 -9.624 -22.071 1.00 68.06 88 GLU A O 1
ATOM 742 N N . GLY A 1 89 ? 3.890 -8.210 -21.631 1.00 69.25 89 GLY A N 1
ATOM 743 C CA . GLY A 1 89 ? 3.751 -7.477 -22.882 1.00 69.25 89 GLY A CA 1
ATOM 744 C C . GLY A 1 89 ? 3.973 -8.414 -24.067 1.00 69.25 89 GLY A C 1
ATOM 745 O O . GLY A 1 89 ? 4.744 -9.373 -23.970 1.00 69.25 89 GLY A O 1
ATOM 746 N N . ALA A 1 90 ? 3.309 -8.135 -25.191 1.00 71.44 90 ALA A N 1
ATOM 747 C CA . ALA A 1 90 ? 3.524 -8.887 -26.418 1.00 71.44 90 ALA A CA 1
ATOM 748 C C . ALA A 1 90 ? 5.026 -8.909 -26.743 1.00 71.44 90 ALA A C 1
ATOM 750 O O . ALA A 1 90 ? 5.655 -7.864 -26.934 1.00 71.44 90 ALA A O 1
ATOM 751 N N . LYS A 1 91 ? 5.614 -10.110 -26.773 1.00 74.50 91 LYS A N 1
ATOM 752 C CA . LYS A 1 91 ? 7.009 -10.311 -27.167 1.00 74.50 91 LYS A CA 1
ATOM 753 C C . LYS A 1 91 ? 7.084 -10.125 -28.679 1.00 74.50 91 LYS A C 1
ATOM 755 O O . LYS A 1 91 ? 6.995 -11.089 -29.431 1.00 74.50 91 LYS A O 1
ATOM 760 N N . HIS A 1 92 ? 7.187 -8.877 -29.132 1.00 68.50 92 HIS A N 1
ATOM 761 C CA . HIS A 1 92 ? 7.490 -8.606 -30.531 1.00 68.50 92 HIS A CA 1
ATOM 762 C C . HIS A 1 92 ? 8.863 -9.213 -30.848 1.00 68.50 92 HIS A C 1
ATOM 764 O O . HIS A 1 92 ? 9.797 -9.013 -30.060 1.00 68.50 92 HIS A O 1
ATOM 770 N N . PRO 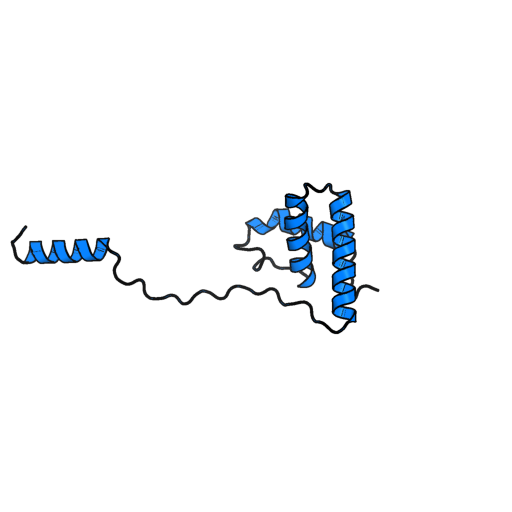A 1 93 ? 9.009 -9.964 -31.956 1.00 74.25 93 PRO A N 1
ATOM 771 C CA . PRO A 1 93 ? 10.317 -10.441 -32.369 1.00 74.25 93 PRO A CA 1
ATOM 772 C C . PRO A 1 93 ? 11.216 -9.217 -32.529 1.00 74.25 93 PRO A C 1
ATOM 774 O O . PRO A 1 93 ? 10.887 -8.284 -33.264 1.00 74.25 93 PRO A O 1
ATOM 777 N N . LYS A 1 94 ? 12.322 -9.187 -31.781 1.00 74.31 94 LYS A N 1
ATOM 778 C CA . LYS A 1 94 ? 13.325 -8.139 -31.936 1.00 74.31 94 LYS A CA 1
ATOM 779 C C . LYS A 1 94 ? 13.901 -8.324 -33.337 1.00 74.31 94 LYS A C 1
ATOM 781 O O . LYS A 1 94 ? 14.612 -9.295 -33.574 1.00 74.31 94 LYS A O 1
ATOM 786 N N . GLY A 1 95 ? 13.517 -7.458 -34.275 1.00 78.94 95 GLY A N 1
ATOM 787 C CA . GLY A 1 95 ? 14.178 -7.395 -35.575 1.00 78.94 95 GLY A CA 1
ATOM 788 C C . GLY A 1 95 ? 15.685 -7.173 -35.392 1.00 78.94 95 GLY A C 1
ATOM 789 O O . GLY A 1 95 ? 16.103 -6.771 -34.299 1.00 78.94 95 GLY A O 1
ATOM 790 N N . PRO A 1 96 ? 16.500 -7.429 -36.430 1.00 84.44 96 PRO A N 1
ATOM 791 C CA . PRO A 1 96 ? 17.943 -7.284 -36.333 1.00 84.44 96 PRO A CA 1
ATOM 792 C C . PRO A 1 96 ? 18.308 -5.896 -35.806 1.00 84.44 96 PRO A C 1
ATOM 794 O O . PRO A 1 96 ? 17.860 -4.860 -36.308 1.00 84.44 96 PRO A O 1
ATOM 797 N N . THR A 1 97 ? 19.091 -5.900 -34.739 1.00 86.69 97 THR A N 1
ATOM 798 C CA . THR A 1 97 ? 19.654 -4.717 -34.104 1.00 86.69 97 THR A CA 1
ATOM 799 C C . THR A 1 97 ? 20.596 -4.003 -35.078 1.00 86.69 97 THR A C 1
ATOM 801 O O . THR A 1 97 ? 21.173 -4.637 -35.963 1.00 86.69 97 THR A O 1
ATOM 804 N N . PRO A 1 98 ? 20.822 -2.685 -34.933 1.00 91.19 98 PRO A N 1
ATOM 805 C CA . PRO A 1 98 ? 21.723 -1.937 -35.815 1.00 91.19 98 PRO A CA 1
ATOM 806 C C . PRO A 1 98 ? 23.118 -2.560 -35.974 1.00 91.19 98 PRO A C 1
ATOM 808 O O . PRO A 1 98 ? 23.695 -2.510 -37.055 1.00 91.19 98 PRO A O 1
ATOM 811 N N . ILE A 1 99 ? 23.656 -3.195 -34.928 1.00 91.75 99 ILE A N 1
ATOM 812 C CA . ILE A 1 99 ? 24.959 -3.864 -35.012 1.00 91.75 99 ILE A CA 1
ATOM 813 C C . ILE A 1 99 ? 24.912 -5.161 -35.823 1.00 91.75 99 ILE A C 1
ATOM 815 O O . ILE A 1 99 ? 25.878 -5.491 -36.506 1.00 91.75 99 ILE A O 1
ATOM 819 N N . GLU A 1 100 ? 23.787 -5.871 -35.808 1.00 92.75 100 GLU A N 1
ATOM 820 C CA . GLU A 1 100 ? 23.584 -7.050 -36.650 1.00 92.75 100 GLU A CA 1
ATOM 821 C C . GLU A 1 100 ? 23.484 -6.657 -38.126 1.00 92.75 100 GLU A C 1
ATOM 823 O O . GLU A 1 100 ? 24.075 -7.339 -38.959 1.00 92.75 100 GLU A O 1
ATOM 828 N N . TRP A 1 101 ? 22.860 -5.516 -38.451 1.00 93.06 101 TRP A N 1
ATOM 829 C CA . TRP A 1 101 ? 22.889 -4.954 -39.810 1.00 93.06 101 TRP A CA 1
ATOM 830 C C . TRP A 1 101 ? 24.313 -4.650 -40.276 1.00 93.06 101 TRP A C 1
ATOM 832 O O . TRP A 1 101 ? 24.707 -5.026 -41.379 1.00 93.06 101 TRP A O 1
ATOM 842 N N . LEU A 1 102 ? 25.106 -3.999 -39.422 1.00 94.75 102 LEU A N 1
ATOM 843 C CA . LEU A 1 102 ? 26.498 -3.670 -39.734 1.00 94.75 102 LEU A CA 1
ATOM 844 C C . LEU A 1 102 ? 27.357 -4.928 -39.899 1.00 94.75 102 LEU A C 1
ATOM 846 O O . LEU A 1 102 ? 28.182 -4.989 -40.810 1.00 94.75 102 LEU A O 1
ATOM 850 N N . LYS A 1 103 ? 27.148 -5.945 -39.056 1.00 94.88 103 LYS A N 1
ATOM 851 C CA . LYS A 1 103 ? 27.846 -7.230 -39.152 1.00 94.88 103 LYS A CA 1
ATOM 852 C C . LYS A 1 103 ? 27.484 -7.975 -40.439 1.00 94.88 103 LYS A C 1
ATOM 854 O O . LYS A 1 103 ? 28.385 -8.464 -41.112 1.00 94.88 103 LYS A O 1
ATOM 859 N N . GLN A 1 104 ? 26.202 -8.014 -40.807 1.00 94.44 104 GLN A N 1
ATOM 860 C CA . GLN A 1 104 ? 25.748 -8.617 -42.064 1.00 94.44 104 GLN A CA 1
ATOM 861 C C . GLN A 1 104 ? 26.350 -7.908 -43.282 1.00 94.44 104 GLN A C 1
ATOM 863 O O . GLN A 1 104 ? 26.828 -8.569 -44.203 1.00 94.44 104 GLN A O 1
ATOM 868 N N . GLU A 1 105 ? 26.390 -6.572 -43.283 1.00 93.88 105 GLU A N 1
ATOM 869 C CA . GLU A 1 105 ? 27.005 -5.815 -44.379 1.00 93.88 105 GLU A CA 1
ATOM 870 C C . GLU A 1 105 ? 28.523 -6.040 -44.444 1.00 93.88 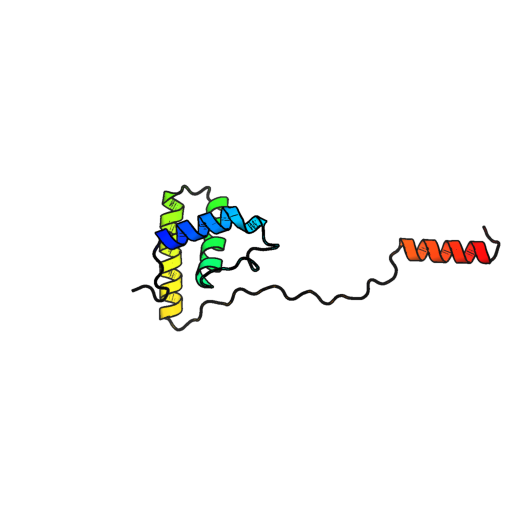105 GLU A C 1
ATOM 872 O O . GLU A 1 105 ? 29.078 -6.186 -45.535 1.00 93.88 105 GLU A O 1
ATOM 877 N N . TYR A 1 106 ? 29.198 -6.119 -43.294 1.00 94.25 106 TYR A N 1
ATOM 878 C CA . TYR A 1 106 ? 30.616 -6.469 -43.227 1.00 94.25 106 TYR A CA 1
ATOM 879 C C . TYR A 1 106 ? 30.882 -7.866 -43.807 1.00 94.25 106 TYR A C 1
ATOM 881 O O . TYR A 1 106 ? 31.741 -8.016 -44.675 1.00 94.25 106 TYR A O 1
ATOM 889 N N . GLU A 1 107 ? 30.120 -8.877 -43.381 1.00 95.81 107 GLU A N 1
ATOM 890 C CA . GLU A 1 107 ? 30.246 -10.249 -43.884 1.00 95.81 107 GLU A CA 1
ATOM 891 C C . GLU A 1 107 ? 29.971 -10.324 -45.393 1.00 95.81 107 GLU A C 1
ATOM 893 O O . GLU A 1 107 ? 30.718 -10.986 -46.116 1.00 95.81 107 GLU A O 1
ATOM 898 N N . ARG A 1 108 ? 28.980 -9.572 -45.896 1.00 94.44 108 ARG A N 1
ATOM 899 C CA . ARG A 1 108 ? 28.690 -9.462 -47.334 1.00 94.44 108 ARG A CA 1
ATOM 900 C C . ARG A 1 108 ? 29.868 -8.879 -48.115 1.00 94.44 108 ARG A C 1
ATOM 902 O O . ARG A 1 108 ? 30.237 -9.416 -49.157 1.00 94.44 108 ARG A O 1
ATOM 909 N N . ARG A 1 109 ? 30.463 -7.786 -47.627 1.00 94.56 109 ARG A N 1
ATOM 910 C CA . ARG A 1 109 ? 31.607 -7.128 -48.286 1.00 94.56 109 ARG A CA 1
ATOM 911 C C . ARG A 1 109 ? 32.855 -8.002 -48.283 1.00 94.56 109 ARG A C 1
ATOM 913 O O . ARG A 1 109 ? 33.536 -8.063 -49.303 1.00 94.56 109 ARG A O 1
ATOM 920 N N . LYS A 1 110 ? 33.100 -8.713 -47.180 1.00 93.94 110 LYS A N 1
ATOM 921 C CA . LYS A 1 110 ? 34.186 -9.690 -47.061 1.00 93.94 110 LYS A CA 1
ATOM 922 C C . LYS A 1 110 ? 34.013 -10.854 -48.039 1.00 93.94 110 LYS A C 1
ATOM 924 O O . LYS A 1 110 ? 34.948 -11.213 -48.744 1.00 93.94 110 LYS A O 1
ATOM 929 N N . ALA A 1 111 ? 32.809 -11.421 -48.133 1.00 93.88 111 ALA A N 1
ATOM 930 C CA . ALA A 1 111 ? 32.520 -12.513 -49.066 1.00 93.88 111 ALA A CA 1
ATOM 931 C C . ALA A 1 111 ? 32.676 -12.098 -50.541 1.00 93.88 111 ALA A C 1
ATOM 933 O O . ALA A 1 111 ? 33.069 -12.910 -51.373 1.00 93.88 111 ALA A O 1
ATOM 934 N N . ALA A 1 112 ? 32.398 -10.831 -50.857 1.00 94.19 112 ALA A N 1
ATOM 935 C CA . ALA A 1 112 ? 32.578 -10.261 -52.189 1.00 94.19 112 ALA A CA 1
ATOM 936 C C . ALA A 1 112 ? 34.019 -9.782 -52.480 1.00 94.19 112 ALA A C 1
ATOM 938 O O . ALA A 1 112 ? 34.270 -9.261 -53.564 1.00 94.19 112 ALA A O 1
ATOM 939 N N . GLY A 1 113 ? 34.959 -9.946 -51.540 1.00 90.50 113 GLY A N 1
ATOM 940 C CA . GLY A 1 113 ? 36.369 -9.588 -51.719 1.00 90.50 113 GLY A CA 1
ATOM 941 C C . GLY A 1 113 ? 36.660 -8.084 -51.712 1.00 90.50 113 GLY A C 1
ATOM 942 O O . GLY A 1 113 ? 37.722 -7.670 -52.168 1.00 90.50 113 GLY A O 1
ATOM 943 N N . PHE A 1 114 ? 35.733 -7.257 -51.215 1.00 81.81 114 PHE A N 1
ATOM 944 C CA . PHE A 1 114 ? 35.936 -5.807 -51.082 1.00 81.81 114 PHE A CA 1
ATOM 945 C C . PHE A 1 114 ? 36.708 -5.414 -49.809 1.00 81.81 114 PHE A C 1
ATOM 947 O O . PHE A 1 114 ? 37.131 -4.264 -49.689 1.00 81.81 114 PHE A O 1
ATOM 954 N N . ILE A 1 115 ? 36.838 -6.342 -48.853 1.00 72.06 115 ILE A N 1
ATOM 955 C CA . 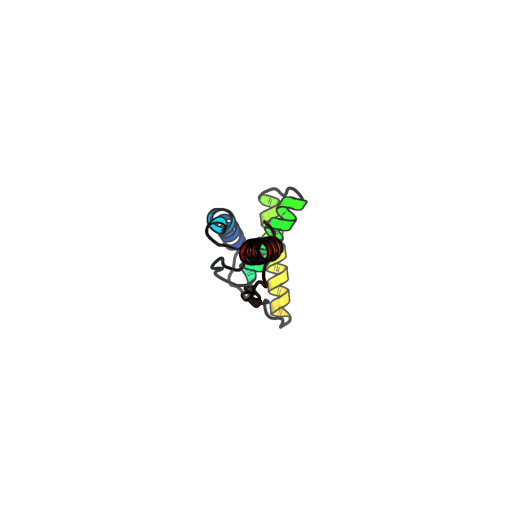ILE A 1 115 ? 37.538 -6.236 -47.560 1.00 72.06 115 ILE A CA 1
ATOM 956 C C . ILE A 1 115 ? 38.200 -7.585 -47.289 1.00 72.06 115 ILE A C 1
ATOM 958 O O . ILE A 1 115 ? 39.381 -7.593 -46.885 1.00 72.06 115 ILE A O 1
#

Sequence (115 aa):
ANPFGLTVDAVMEEYRRWRNESWRYDGSDKYPWPQPVLYHICLEMRTRGIERQMTQGELKRLAERQLTKWAKHVGNGMSVPPVRRQLEGAKHPKGPTPIEWLKQEYERRKAAGFI

InterPro domains:
  IPR009731 Replication P-like [PF06992] (4-82)

Secondary structure (DSSP, 8-state):
--TT---HHHHHHHHHHHHHHGGGSSSTTTS--SSHHHHHHHHHHHHHHHHTT--HHHHHHHHHHHHHHHHHHHHTTPPPPP--PPPPPP----PPPHHHHHHHHHHHHHHTT--

Organism: Escherichia coli (NCBI:txid562)